Protein AF-R7U8C7-F1 (afdb_monomer_lite)

Foldseek 3Di:
DVVLCCQLPVQLVVLLVVCVVVVDALVVSLVSSLVSLAADDPVVLVVCVVVVHDSVVSVVRRVVRNVCSLPSNLVSCVVRSVVNDPCVPVPPPVVSVVSSVVSVVVVVVLVVCCVVDVPVNVVVVVVVVVVVVVVVVD

pLDDT: mean 82.46, std 9.99, range [44.84, 94.25]

InterPro domains:
  IPR002657 Bile acid:sodium symporter/arsenical resistance protein Acr3 [PF01758] (2-127)
  IPR004710 Bile acid:sodium symporter [PTHR10361] (2-133)
  IPR038770 Sodium/solute symporter superfamily [G3DSA:1.20.1530.20] (1-138)

Secondary structure (DSSP, 8-state):
-HHHHIIIIIHHHHHHHHHHHTT--HHHHHHHHHHHTSPP-HHHHHHHHHTT--HHHHHHHHHHHHHHHHHHHHHHHHHHGGGTS-TTS---HHHHHHHHHHHHHHHHHHHHHHHH-HHHHHHHHHHHHHHHHHHHH-

Radius of gyration: 17.33 Å; chains: 1; bounding box: 36×38×45 Å

Sequence (138 aa):
IAGLGCQFLLMPLVTFTYAYLLELQSHHAIGMIIVASCPGGTVSNIFTYWSRGDLPLSVSMTLVSTVLALGFMPLNMFIYLRYWTDIRARIPFPQIAGIIALTWVPVICGMIIQRFSKNVARYFVRVSYILMVTQFLL

Structure (mmCIF, N/CA/C/O backbone):
data_AF-R7U8C7-F1
#
_entry.id   AF-R7U8C7-F1
#
loop_
_atom_site.group_PDB
_atom_site.id
_atom_site.type_symbol
_atom_site.label_atom_id
_atom_site.label_alt_id
_atom_site.label_comp_id
_atom_site.label_asym_id
_atom_site.label_entity_id
_atom_site.label_seq_id
_atom_site.pdbx_PDB_ins_code
_atom_site.Cartn_x
_atom_site.Cartn_y
_atom_site.Cartn_z
_atom_site.occupancy
_atom_site.B_iso_or_equiv
_atom_site.auth_seq_id
_atom_site.auth_comp_id
_atom_site.auth_asym_id
_atom_site.auth_atom_id
_atom_site.pdbx_PDB_model_num
ATOM 1 N N . ILE A 1 1 ? -14.386 -0.260 -3.696 1.00 79.88 1 ILE A N 1
ATOM 2 C CA . ILE A 1 1 ? -13.802 -1.003 -4.845 1.00 79.88 1 ILE A CA 1
ATOM 3 C C . ILE A 1 1 ? -12.929 -0.089 -5.697 1.00 79.88 1 ILE A C 1
ATOM 5 O O . ILE A 1 1 ? -11.743 -0.366 -5.777 1.00 79.88 1 ILE A O 1
ATOM 9 N N . ALA A 1 2 ? -13.455 1.020 -6.239 1.00 89.56 2 ALA A N 1
ATOM 10 C CA . ALA A 1 2 ? -12.659 1.977 -7.022 1.00 89.56 2 ALA A CA 1
ATOM 11 C C . ALA A 1 2 ? -11.361 2.411 -6.310 1.00 89.56 2 ALA A C 1
ATOM 13 O O . ALA A 1 2 ? -10.286 2.257 -6.874 1.00 89.56 2 ALA A O 1
ATOM 14 N N . GLY A 1 3 ? -11.436 2.810 -5.033 1.00 87.88 3 GLY A N 1
ATOM 15 C CA . GLY A 1 3 ? -10.245 3.167 -4.248 1.00 87.88 3 GLY A CA 1
ATOM 16 C C . GLY A 1 3 ? -9.200 2.047 -4.128 1.00 87.88 3 GLY A C 1
ATOM 17 O O . GLY A 1 3 ? -8.009 2.317 -4.218 1.00 87.88 3 GLY A O 1
ATOM 18 N N . LEU A 1 4 ? -9.626 0.785 -3.999 1.00 88.38 4 LEU A N 1
ATOM 19 C CA . LEU A 1 4 ? -8.711 -0.366 -3.945 1.00 88.38 4 LEU A CA 1
ATOM 20 C C . LEU A 1 4 ? -8.030 -0.605 -5.296 1.00 88.38 4 LEU A C 1
ATOM 22 O O . LEU A 1 4 ? -6.840 -0.905 -5.336 1.00 88.38 4 LEU A O 1
ATOM 26 N N . GLY A 1 5 ? -8.775 -0.434 -6.393 1.00 89.12 5 GLY A N 1
ATOM 27 C CA . GLY A 1 5 ? -8.218 -0.487 -7.740 1.00 89.12 5 GLY A CA 1
ATOM 28 C C . GLY A 1 5 ? -7.182 0.613 -7.955 1.00 89.12 5 GLY A C 1
ATOM 29 O O . GLY A 1 5 ? -6.076 0.346 -8.412 1.00 89.12 5 GLY A O 1
ATOM 30 N N . CYS A 1 6 ? -7.480 1.840 -7.527 1.00 90.19 6 CYS A N 1
ATOM 31 C CA . CYS A 1 6 ? -6.516 2.933 -7.597 1.00 90.19 6 CYS A CA 1
ATOM 32 C C . CYS A 1 6 ? -5.252 2.651 -6.765 1.00 90.19 6 CYS A C 1
ATOM 34 O O . CYS A 1 6 ? -4.146 2.932 -7.217 1.00 90.19 6 CYS A O 1
ATOM 36 N N . GLN A 1 7 ? -5.409 2.067 -5.575 1.00 90.88 7 GLN A N 1
ATOM 37 C CA . GLN A 1 7 ? -4.305 1.819 -4.654 1.00 90.88 7 GLN A CA 1
ATOM 38 C C . GLN A 1 7 ? -3.371 0.693 -5.108 1.00 90.88 7 GLN A C 1
ATOM 40 O O . GLN A 1 7 ? -2.162 0.867 -5.070 1.00 90.88 7 GLN A O 1
ATOM 45 N N . PHE A 1 8 ? -3.906 -0.449 -5.547 1.00 89.81 8 PHE A N 1
ATOM 46 C CA . PHE A 1 8 ? -3.073 -1.612 -5.875 1.00 89.81 8 PHE A CA 1
ATOM 47 C C . PHE A 1 8 ? -2.815 -1.820 -7.367 1.00 89.81 8 PHE A C 1
ATOM 49 O O . PHE A 1 8 ? -1.925 -2.600 -7.692 1.00 89.81 8 PHE A O 1
ATOM 56 N N . LEU A 1 9 ? -3.556 -1.158 -8.263 1.00 89.81 9 LEU A N 1
ATOM 57 C CA . LEU A 1 9 ? -3.325 -1.236 -9.712 1.00 89.81 9 LEU A CA 1
ATOM 58 C C . LEU A 1 9 ? -2.775 0.081 -10.261 1.00 89.81 9 LEU A C 1
ATOM 60 O O . LEU A 1 9 ? -1.715 0.077 -10.881 1.00 89.81 9 LEU A O 1
ATOM 64 N N . LEU A 1 10 ? -3.460 1.210 -10.034 1.00 92.75 10 LEU A N 1
ATOM 65 C CA . LEU A 1 10 ? -3.038 2.476 -10.649 1.00 92.75 10 LEU A CA 1
ATOM 66 C C . LEU A 1 10 ? -1.744 3.022 -10.045 1.00 92.75 10 LEU A C 1
ATOM 68 O O . LEU A 1 10 ? -0.869 3.411 -10.809 1.00 92.75 10 LEU A O 1
ATOM 72 N N . MET A 1 11 ? -1.590 3.046 -8.717 1.00 92.75 11 MET A N 1
ATOM 73 C CA . MET A 1 11 ? -0.369 3.582 -8.098 1.00 92.75 11 MET A CA 1
ATOM 74 C C . MET A 1 11 ? 0.904 2.847 -8.551 1.00 92.75 11 MET A C 1
ATOM 76 O O . MET A 1 11 ? 1.788 3.513 -9.088 1.00 92.75 11 MET A O 1
ATOM 80 N N . PRO A 1 12 ? 1.007 1.507 -8.437 1.00 91.06 12 PRO A N 1
ATOM 81 C CA . PRO A 1 12 ? 2.194 0.786 -8.896 1.00 91.06 12 PRO A CA 1
ATOM 82 C C . PRO A 1 12 ? 2.453 0.964 -10.394 1.00 91.06 12 PRO A C 1
ATOM 84 O O . PRO A 1 12 ? 3.603 1.121 -10.799 1.00 91.06 12 PRO A O 1
ATOM 87 N N . LEU A 1 13 ? 1.395 1.003 -11.213 1.00 92.50 13 LEU A N 1
ATOM 88 C CA . LEU A 1 13 ? 1.509 1.211 -12.655 1.00 92.50 13 LEU A CA 1
ATOM 89 C C . LEU A 1 13 ? 2.039 2.608 -12.988 1.00 92.50 13 LEU A C 1
ATOM 91 O O . LEU A 1 13 ? 2.970 2.738 -13.779 1.00 92.50 13 LEU A O 1
ATOM 95 N N . VAL A 1 14 ? 1.497 3.656 -12.368 1.00 94.00 14 VAL A N 1
ATOM 96 C CA . VAL A 1 14 ? 1.969 5.033 -12.566 1.00 94.00 14 VAL A CA 1
ATOM 97 C C . VAL A 1 14 ? 3.418 5.163 -12.109 1.00 94.00 14 VAL A C 1
ATOM 99 O O . VAL A 1 14 ? 4.239 5.697 -12.850 1.00 94.00 14 VAL A O 1
ATOM 102 N N . THR A 1 15 ? 3.767 4.611 -10.945 1.00 93.19 15 THR A N 1
ATOM 103 C CA . THR A 1 15 ? 5.144 4.623 -10.436 1.00 93.19 15 THR A CA 1
ATOM 104 C C . THR A 1 15 ? 6.104 3.859 -11.345 1.00 93.19 15 THR A C 1
ATOM 106 O O . THR A 1 15 ? 7.196 4.355 -11.606 1.00 93.19 15 THR A O 1
ATOM 109 N N . PHE A 1 16 ? 5.704 2.702 -11.880 1.00 91.25 16 PHE A N 1
ATOM 110 C CA . PHE A 1 16 ? 6.487 1.959 -12.870 1.00 91.25 16 PHE A CA 1
ATOM 111 C C . PHE A 1 16 ? 6.742 2.797 -14.124 1.00 91.25 16 PHE A C 1
ATOM 113 O O . PHE A 1 16 ? 7.878 2.914 -14.577 1.00 91.25 16 PHE A O 1
ATOM 120 N N . THR A 1 17 ? 5.686 3.415 -14.658 1.00 92.19 17 THR A N 1
ATOM 121 C CA . THR A 1 17 ? 5.773 4.236 -15.872 1.00 92.19 17 THR A CA 1
ATOM 122 C C . THR A 1 17 ? 6.684 5.440 -15.641 1.00 92.19 17 THR A C 1
ATOM 124 O O . THR A 1 17 ? 7.529 5.748 -16.473 1.00 92.19 17 THR A O 1
ATOM 127 N N . TYR A 1 18 ? 6.573 6.082 -14.478 1.00 93.12 18 TYR A N 1
ATOM 128 C CA . TYR A 1 18 ? 7.422 7.205 -14.091 1.00 93.12 18 TYR A CA 1
ATOM 129 C C . TYR A 1 18 ? 8.888 6.785 -13.922 1.00 93.12 18 TYR A C 1
ATOM 131 O O . TYR A 1 18 ? 9.784 7.462 -14.418 1.00 93.12 18 TYR A O 1
ATOM 139 N N . ALA A 1 19 ? 9.136 5.635 -13.284 1.00 91.31 19 ALA A N 1
ATOM 140 C CA . ALA A 1 19 ? 10.478 5.084 -13.112 1.00 91.31 19 ALA A CA 1
ATOM 141 C C . ALA A 1 19 ? 11.144 4.715 -14.443 1.00 91.31 19 ALA A C 1
ATOM 143 O O . ALA A 1 19 ? 12.351 4.895 -14.594 1.00 91.31 19 ALA A O 1
ATOM 144 N N . TYR A 1 20 ? 10.351 4.225 -15.398 1.00 88.38 20 TYR A N 1
ATOM 145 C CA . TYR A 1 20 ? 10.793 3.923 -16.754 1.00 88.38 20 TYR A CA 1
ATOM 146 C C . TYR A 1 20 ? 11.116 5.198 -17.545 1.00 88.38 20 TYR A C 1
ATOM 148 O O . TYR A 1 20 ? 12.196 5.301 -18.113 1.00 88.38 20 TYR A O 1
ATOM 156 N N . LEU A 1 21 ? 10.214 6.188 -17.544 1.00 92.62 21 LEU A N 1
ATOM 157 C CA . LEU A 1 21 ? 10.375 7.434 -18.307 1.00 92.62 21 LEU A CA 1
ATOM 158 C C . LEU A 1 21 ? 11.544 8.299 -17.827 1.00 92.62 21 LEU A C 1
ATOM 160 O O . LEU A 1 21 ? 12.148 9.007 -18.624 1.00 92.62 21 LEU A O 1
ATOM 164 N N . LEU A 1 22 ? 11.839 8.264 -16.530 1.00 91.75 22 LEU A N 1
ATOM 165 C CA . LEU A 1 22 ? 12.955 8.997 -15.936 1.00 91.75 22 LEU A CA 1
ATOM 166 C C . LEU A 1 22 ? 14.261 8.189 -15.892 1.00 91.75 22 LEU A C 1
ATOM 168 O O . LEU A 1 22 ? 15.226 8.658 -15.295 1.00 91.75 22 LEU A O 1
ATOM 172 N N . GLU A 1 23 ? 14.282 6.982 -16.471 1.00 87.31 23 GLU A N 1
ATOM 173 C CA . GLU A 1 23 ? 15.454 6.097 -16.521 1.00 87.31 23 GLU A CA 1
ATOM 174 C C . GLU A 1 23 ? 16.147 5.930 -15.153 1.00 87.31 23 GLU A C 1
ATOM 176 O O . GLU A 1 23 ? 17.374 5.970 -15.033 1.00 87.31 23 GLU A O 1
ATOM 181 N N . LEU A 1 24 ? 15.362 5.761 -14.078 1.00 84.81 24 LEU A N 1
ATOM 182 C CA . LEU A 1 24 ? 15.941 5.668 -12.737 1.00 84.81 24 LEU A CA 1
ATOM 183 C C . LEU A 1 24 ? 16.818 4.426 -12.586 1.00 84.81 24 LEU A C 1
ATOM 185 O O . LEU A 1 24 ? 16.476 3.330 -13.037 1.00 84.81 24 LEU A O 1
ATOM 189 N N . GLN A 1 25 ? 17.910 4.590 -11.832 1.00 85.44 25 GLN A N 1
ATOM 190 C CA . GLN A 1 25 ? 18.735 3.464 -11.409 1.00 85.44 25 GLN A CA 1
ATOM 191 C C . GLN A 1 25 ? 17.896 2.427 -10.658 1.00 85.44 25 GLN A C 1
ATOM 193 O O . GLN A 1 25 ? 17.008 2.773 -9.869 1.00 85.44 25 GLN A O 1
ATOM 198 N N . SER A 1 26 ? 18.225 1.149 -10.859 1.00 81.75 26 SER A N 1
ATOM 199 C CA . SER A 1 26 ? 17.446 0.011 -10.364 1.00 81.75 26 SER A CA 1
ATOM 200 C C . SER A 1 26 ? 17.097 0.112 -8.882 1.00 81.75 26 SER A C 1
ATOM 202 O O . SER A 1 26 ? 15.962 -0.163 -8.504 1.00 81.75 26 SER A O 1
ATOM 204 N N . HIS A 1 27 ? 18.016 0.573 -8.029 1.00 81.00 27 HIS A N 1
ATOM 205 C CA . HIS A 1 27 ? 17.739 0.657 -6.595 1.00 81.00 27 HIS A CA 1
ATOM 206 C C . HIS A 1 27 ? 16.632 1.672 -6.255 1.00 81.00 27 HIS A C 1
ATOM 208 O O . HIS A 1 27 ? 15.838 1.439 -5.344 1.00 81.00 27 HIS A O 1
ATOM 214 N N . HIS A 1 28 ? 16.560 2.797 -6.976 1.00 84.44 28 HIS A N 1
ATOM 215 C CA . HIS A 1 28 ? 15.566 3.839 -6.732 1.00 84.44 28 HIS A CA 1
ATOM 216 C C . HIS A 1 28 ? 14.197 3.396 -7.247 1.00 84.44 28 HIS A C 1
ATOM 218 O O . HIS A 1 28 ? 13.200 3.534 -6.540 1.00 84.44 28 HIS A O 1
ATOM 224 N N . ALA A 1 29 ? 14.159 2.805 -8.445 1.00 86.25 29 ALA A N 1
ATOM 225 C CA . ALA A 1 29 ? 12.937 2.275 -9.038 1.00 86.25 29 ALA A CA 1
ATOM 226 C C . ALA A 1 29 ? 12.304 1.187 -8.156 1.00 86.25 29 ALA A C 1
ATOM 228 O O . ALA A 1 29 ? 11.107 1.244 -7.868 1.00 86.25 29 ALA A O 1
ATOM 229 N N . ILE A 1 30 ? 13.119 0.250 -7.655 1.00 85.75 30 ILE A N 1
ATOM 230 C CA . ILE A 1 30 ? 12.672 -0.795 -6.729 1.00 85.75 30 ILE A CA 1
ATOM 231 C C . ILE A 1 30 ? 12.064 -0.155 -5.477 1.00 85.75 30 ILE A C 1
ATOM 233 O O . ILE A 1 30 ? 10.916 -0.444 -5.157 1.00 85.75 30 ILE A O 1
ATOM 237 N N . GLY A 1 31 ? 12.777 0.758 -4.809 1.00 85.62 31 GLY A N 1
ATOM 238 C CA . GLY A 1 31 ? 12.272 1.426 -3.604 1.00 85.62 31 GLY A CA 1
ATOM 239 C C . GLY A 1 31 ? 10.927 2.128 -3.820 1.00 85.62 31 GLY A C 1
ATOM 240 O O . GLY A 1 31 ? 10.005 1.955 -3.023 1.00 85.62 31 GLY A O 1
ATOM 241 N N . MET A 1 32 ? 10.771 2.853 -4.930 1.00 90.31 32 MET A N 1
ATOM 242 C CA . MET A 1 32 ? 9.515 3.540 -5.246 1.00 90.31 32 MET A CA 1
ATOM 243 C C . MET A 1 32 ? 8.354 2.573 -5.491 1.00 90.31 32 MET A C 1
ATOM 245 O O . MET A 1 32 ? 7.259 2.807 -4.987 1.00 90.31 32 MET A O 1
ATOM 249 N N . ILE A 1 33 ? 8.575 1.475 -6.219 1.00 89.06 33 ILE A N 1
ATOM 250 C CA . ILE A 1 33 ? 7.532 0.472 -6.489 1.00 89.06 33 ILE A CA 1
ATOM 251 C C . ILE A 1 33 ? 7.088 -0.222 -5.196 1.00 89.06 33 ILE A C 1
ATOM 253 O O . ILE A 1 33 ? 5.897 -0.492 -5.022 1.00 89.06 33 ILE A O 1
ATOM 257 N N . ILE A 1 34 ? 8.020 -0.479 -4.272 1.00 87.56 34 ILE A N 1
ATOM 258 C CA . ILE A 1 34 ? 7.707 -1.042 -2.952 1.00 87.56 34 ILE A CA 1
ATOM 259 C C . ILE A 1 34 ? 6.781 -0.099 -2.188 1.00 87.56 34 ILE A C 1
ATOM 261 O O . ILE A 1 34 ? 5.731 -0.532 -1.721 1.00 87.56 34 ILE A O 1
ATOM 265 N N . VAL A 1 35 ? 7.134 1.188 -2.118 1.00 88.69 35 VAL A N 1
ATOM 266 C CA . VAL A 1 35 ? 6.325 2.208 -1.435 1.00 88.69 35 VAL A CA 1
ATOM 267 C C . VAL A 1 35 ? 4.954 2.367 -2.096 1.00 88.69 35 VAL A C 1
ATOM 269 O O . VAL A 1 35 ? 3.945 2.412 -1.398 1.00 88.69 35 VAL A O 1
ATOM 272 N N . ALA A 1 36 ? 4.892 2.389 -3.428 1.00 90.81 36 ALA A N 1
ATOM 273 C CA . ALA A 1 36 ? 3.641 2.504 -4.177 1.00 90.81 36 ALA A CA 1
ATOM 274 C C . ALA A 1 36 ? 2.714 1.287 -4.011 1.00 90.81 36 ALA A C 1
ATOM 276 O O . ALA A 1 36 ? 1.508 1.401 -4.206 1.00 90.81 36 ALA A O 1
ATOM 277 N N . SER A 1 37 ? 3.265 0.126 -3.648 1.00 88.62 37 SER A N 1
ATOM 278 C CA . SER A 1 37 ? 2.506 -1.110 -3.424 1.00 88.62 37 SER A CA 1
ATOM 279 C C . SER A 1 37 ? 2.001 -1.263 -1.983 1.00 88.62 37 SER A C 1
ATOM 281 O O . SER A 1 37 ? 1.310 -2.240 -1.682 1.00 88.62 37 SER A O 1
ATOM 283 N N . CYS A 1 38 ? 2.348 -0.337 -1.084 1.00 86.94 38 CYS A N 1
ATOM 284 C CA . CYS A 1 38 ? 1.920 -0.367 0.310 1.00 86.94 38 CYS A CA 1
ATOM 285 C C . CYS A 1 38 ? 0.421 -0.025 0.465 1.00 86.94 38 CYS A C 1
ATOM 287 O O . CYS A 1 38 ? -0.119 0.798 -0.279 1.00 86.94 38 CYS A O 1
ATOM 289 N N . PRO A 1 39 ? -0.270 -0.619 1.458 1.00 87.94 39 PRO A N 1
ATOM 290 C CA . PRO A 1 39 ? -1.652 -0.268 1.777 1.00 87.94 39 PRO A CA 1
ATOM 291 C C . PRO A 1 39 ? -1.781 1.146 2.356 1.00 87.94 39 PRO A C 1
ATOM 293 O O . PRO A 1 39 ? -0.795 1.807 2.686 1.00 87.94 39 PRO A O 1
ATOM 296 N N . GLY A 1 40 ? -3.030 1.591 2.537 1.00 82.50 40 GLY A N 1
ATOM 297 C CA . GLY A 1 40 ? -3.329 2.847 3.223 1.00 82.50 40 GLY A CA 1
ATOM 298 C C . GLY A 1 40 ? -2.851 2.833 4.677 1.00 82.50 40 GLY A C 1
ATOM 299 O O . GLY A 1 40 ? -2.750 1.776 5.302 1.00 82.50 40 GLY A O 1
ATOM 300 N N . GLY A 1 41 ? -2.566 4.016 5.222 1.00 84.12 41 GLY A N 1
ATOM 301 C CA . GLY A 1 41 ? -2.086 4.189 6.594 1.00 84.12 41 GLY A CA 1
ATOM 302 C C . GLY A 1 41 ? -2.971 5.128 7.408 1.00 84.12 41 GLY A C 1
ATOM 303 O O . GLY A 1 41 ? -3.758 5.891 6.866 1.00 84.12 41 GLY A O 1
ATOM 304 N N . THR A 1 42 ? -2.802 5.143 8.730 1.00 80.69 42 THR A N 1
ATOM 305 C CA . THR A 1 42 ? -3.639 5.932 9.659 1.00 80.69 42 THR A CA 1
ATOM 306 C C . THR A 1 42 ? -3.656 7.436 9.356 1.00 80.69 42 THR A C 1
ATOM 308 O O . THR A 1 42 ? -4.632 8.121 9.654 1.00 80.69 42 THR A O 1
ATOM 311 N N . VAL A 1 43 ? -2.603 7.948 8.717 1.00 84.25 43 VAL A N 1
ATOM 312 C CA . VAL A 1 43 ? -2.497 9.346 8.285 1.00 84.25 43 VAL A CA 1
ATOM 313 C C . VAL A 1 43 ? -3.599 9.720 7.279 1.00 84.25 43 VAL A C 1
ATOM 315 O O . VAL A 1 43 ? -4.145 10.818 7.368 1.00 84.25 43 VAL A O 1
ATOM 318 N N . SER A 1 44 ? -4.022 8.811 6.387 1.00 85.94 44 SER A N 1
ATOM 319 C CA . SER A 1 44 ? -5.103 9.098 5.427 1.00 85.94 44 SER A CA 1
ATOM 320 C C . SER A 1 44 ? -6.452 9.333 6.111 1.00 85.94 44 SER A C 1
ATOM 322 O O . SER A 1 44 ? -7.260 10.123 5.620 1.00 85.94 44 SER A O 1
ATOM 324 N N . ASN A 1 45 ? -6.683 8.709 7.271 1.00 89.31 45 ASN A N 1
ATOM 325 C CA . ASN A 1 45 ? -7.893 8.925 8.066 1.00 89.31 45 ASN A CA 1
ATOM 326 C C . ASN A 1 45 ? -7.933 10.354 8.633 1.00 89.31 45 ASN A C 1
ATOM 328 O O . ASN A 1 45 ? -8.983 10.993 8.604 1.00 89.31 45 ASN A O 1
ATOM 332 N N . ILE A 1 46 ? -6.788 10.879 9.089 1.00 89.50 46 ILE A N 1
ATOM 333 C CA . ILE A 1 46 ? -6.670 12.259 9.591 1.00 89.50 46 ILE A CA 1
ATOM 334 C C . ILE A 1 46 ? -6.943 13.254 8.461 1.00 89.50 46 ILE A C 1
ATOM 336 O O . ILE A 1 46 ? -7.755 14.162 8.628 1.00 89.50 46 ILE A O 1
ATOM 340 N N . PHE A 1 47 ? -6.331 13.049 7.291 1.00 89.81 47 PHE A N 1
ATOM 341 C CA . PHE A 1 47 ? -6.587 13.897 6.125 1.00 89.81 47 PHE A CA 1
ATOM 342 C C . PHE A 1 47 ? -8.050 13.849 5.689 1.00 89.81 47 PHE A C 1
ATOM 344 O O . PHE A 1 47 ? -8.636 14.893 5.433 1.00 89.81 47 PHE A O 1
ATOM 351 N N . THR A 1 48 ? -8.674 12.668 5.681 1.00 91.56 48 THR A N 1
ATOM 352 C CA . THR A 1 48 ? -10.100 12.541 5.343 1.00 91.56 48 THR A CA 1
ATOM 353 C C . THR A 1 48 ? -10.968 13.338 6.318 1.00 91.56 48 THR A C 1
ATOM 355 O O . THR A 1 48 ? -11.882 14.038 5.890 1.00 91.56 48 THR A O 1
ATOM 358 N N . TYR A 1 49 ? -10.657 13.286 7.617 1.00 91.81 49 TYR A N 1
ATOM 359 C CA . TYR A 1 49 ? -11.354 14.074 8.631 1.00 91.81 49 TYR A CA 1
ATOM 360 C C . TYR A 1 49 ? -11.195 15.587 8.403 1.00 91.81 49 TYR A C 1
ATOM 362 O O . TYR A 1 49 ? -12.186 16.317 8.408 1.00 91.81 49 TYR A O 1
ATOM 370 N N . TRP A 1 50 ? -9.975 16.067 8.143 1.00 94.00 50 TRP A N 1
ATOM 371 C CA . TRP A 1 50 ? -9.718 17.487 7.865 1.00 94.00 50 TRP A CA 1
ATOM 372 C C . TRP A 1 50 ? -10.366 17.975 6.571 1.00 94.00 50 TRP A C 1
ATOM 374 O O . TRP A 1 50 ? -10.904 19.080 6.532 1.00 94.00 50 TRP A O 1
ATOM 384 N N . SER A 1 51 ? -10.382 17.139 5.535 1.00 93.50 51 SER A N 1
ATOM 385 C CA . SER A 1 51 ? -11.055 17.419 4.265 1.00 93.50 51 SER A CA 1
ATOM 386 C C . SER A 1 51 ? -12.581 17.283 4.338 1.00 93.50 51 SER A C 1
ATOM 388 O O . SER A 1 51 ? -13.238 17.442 3.313 1.00 93.50 51 SER A O 1
ATOM 390 N N . ARG A 1 52 ? -13.159 16.995 5.518 1.00 92.50 52 ARG A N 1
ATOM 391 C CA . ARG A 1 52 ? -14.597 16.727 5.721 1.0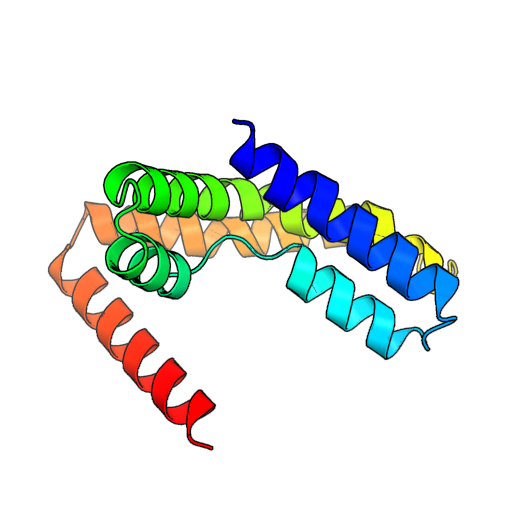0 92.50 52 ARG A CA 1
ATOM 392 C C . ARG A 1 52 ? -15.143 15.605 4.827 1.00 92.50 52 ARG A C 1
ATOM 394 O O . ARG A 1 52 ? -16.305 15.635 4.433 1.00 92.50 52 ARG A O 1
ATOM 401 N N . GLY A 1 53 ? -14.298 14.633 4.494 1.00 90.50 53 GLY A N 1
ATOM 402 C CA . GLY A 1 53 ? -14.689 13.442 3.750 1.00 90.50 53 GLY A CA 1
ATOM 403 C C . GLY A 1 53 ? -15.271 12.349 4.649 1.00 90.50 53 GLY A C 1
ATOM 404 O O . GLY A 1 53 ? -15.328 12.472 5.875 1.00 90.50 53 GLY A O 1
ATOM 405 N N . ASP A 1 54 ? -15.650 11.231 4.033 1.00 94.25 54 ASP A N 1
ATOM 406 C CA . ASP A 1 54 ? -16.235 10.083 4.726 1.00 94.25 54 ASP A CA 1
ATOM 407 C C . ASP A 1 54 ? -15.189 9.298 5.534 1.00 94.25 54 ASP A C 1
ATOM 409 O O . ASP A 1 54 ? -14.576 8.335 5.062 1.00 94.25 54 ASP A O 1
ATOM 413 N N . LEU A 1 55 ? -15.004 9.681 6.800 1.00 91.88 55 LEU A N 1
ATOM 414 C CA . LEU A 1 55 ? -14.099 8.990 7.723 1.00 91.88 55 LEU A CA 1
ATOM 415 C C . LEU A 1 55 ? -14.384 7.476 7.839 1.00 91.88 55 LEU A C 1
ATOM 417 O O . LEU A 1 55 ? -13.426 6.701 7.764 1.00 91.88 55 LEU A O 1
ATOM 421 N N . PRO A 1 56 ? -15.645 7.004 7.962 1.00 92.06 56 PRO A N 1
ATOM 422 C CA . PRO A 1 56 ? -15.929 5.569 8.033 1.00 92.06 56 PRO A CA 1
ATOM 423 C C . PRO A 1 56 ? -15.491 4.818 6.772 1.00 92.06 56 PRO A C 1
ATOM 425 O O . PRO A 1 56 ? -15.033 3.675 6.856 1.00 92.06 56 PRO A O 1
ATOM 428 N N . LEU A 1 57 ? -15.590 5.466 5.607 1.00 91.00 57 LEU A N 1
ATOM 429 C CA . LEU A 1 57 ? -15.156 4.901 4.335 1.00 91.00 57 LEU A CA 1
ATOM 430 C C . LEU A 1 57 ? -13.630 4.788 4.275 1.00 91.00 57 LEU A C 1
ATOM 432 O O . LEU A 1 57 ? -13.120 3.738 3.893 1.00 91.00 57 LEU A O 1
ATOM 436 N N . SER A 1 58 ? -12.907 5.825 4.703 1.00 91.75 58 SER A N 1
ATOM 437 C CA . SER A 1 58 ? -11.436 5.840 4.747 1.00 91.75 58 SER A CA 1
ATOM 438 C C . SER A 1 58 ? -10.878 4.773 5.695 1.00 91.75 58 SER A C 1
ATOM 440 O O . SER A 1 58 ? -10.000 3.991 5.319 1.00 91.75 58 SER A O 1
ATOM 442 N N . VAL A 1 59 ? -11.479 4.634 6.883 1.00 90.44 59 VAL A N 1
ATOM 443 C CA . VAL A 1 59 ? -11.118 3.584 7.848 1.00 90.44 59 VAL A CA 1
ATOM 444 C C . VAL A 1 59 ? -11.400 2.194 7.273 1.00 90.44 59 VAL A C 1
ATOM 446 O O . VAL A 1 59 ? -10.532 1.324 7.321 1.00 90.44 59 VAL A O 1
ATOM 449 N N . SER A 1 60 ? -12.579 1.983 6.680 1.00 91.12 60 SER A N 1
ATOM 450 C CA . SER A 1 60 ? -12.946 0.693 6.079 1.00 91.12 60 SER A CA 1
ATOM 451 C C . SER A 1 60 ? -12.035 0.330 4.905 1.00 91.12 60 SER A C 1
ATOM 453 O O . SER A 1 60 ? -11.586 -0.810 4.799 1.00 91.12 60 SER A O 1
ATOM 455 N N . MET A 1 61 ? -11.712 1.299 4.045 1.00 91.62 61 MET A N 1
ATOM 456 C CA . MET A 1 61 ? -10.777 1.108 2.940 1.00 91.62 61 MET A CA 1
ATOM 457 C C . MET A 1 61 ? -9.386 0.753 3.456 1.00 91.62 61 MET A C 1
ATOM 459 O O . MET A 1 61 ? -8.784 -0.179 2.934 1.00 91.62 61 MET A O 1
ATOM 463 N N . THR A 1 62 ? -8.905 1.435 4.497 1.00 90.62 62 THR A N 1
ATOM 464 C CA . THR A 1 62 ? -7.614 1.137 5.122 1.00 90.62 62 THR A CA 1
ATOM 465 C C . THR A 1 62 ? -7.585 -0.312 5.604 1.00 90.62 62 THR A C 1
ATOM 467 O O . THR A 1 62 ? -6.718 -1.062 5.170 1.00 90.62 62 THR A O 1
ATOM 470 N N . LEU A 1 63 ? -8.588 -0.752 6.374 1.00 88.31 63 LEU A N 1
ATOM 471 C CA . LEU A 1 63 ? -8.684 -2.134 6.867 1.00 88.31 63 LEU A CA 1
ATOM 472 C C . LEU A 1 63 ? -8.670 -3.165 5.732 1.00 88.31 63 LEU A C 1
ATOM 474 O O . LEU A 1 63 ? -7.886 -4.114 5.762 1.00 88.31 63 LEU A O 1
ATOM 478 N N . VAL A 1 64 ? -9.511 -2.968 4.713 1.00 90.12 64 VAL A N 1
ATOM 479 C CA . VAL A 1 64 ? -9.581 -3.884 3.568 1.00 90.12 64 VAL A CA 1
ATOM 480 C C . VAL A 1 64 ? -8.268 -3.868 2.784 1.00 90.12 64 VAL A C 1
ATOM 482 O O . VAL A 1 64 ? -7.778 -4.925 2.395 1.00 90.12 64 VAL A O 1
ATOM 485 N N . SER A 1 65 ? -7.656 -2.698 2.594 1.00 89.56 65 SER A N 1
ATOM 486 C CA . SER A 1 65 ? -6.381 -2.571 1.888 1.00 89.56 65 SER A CA 1
ATOM 487 C C . SER A 1 65 ? -5.240 -3.264 2.629 1.00 89.56 65 SER A C 1
ATOM 489 O O . SER A 1 65 ? -4.442 -3.937 1.991 1.00 89.56 65 SER A O 1
ATOM 491 N N . THR A 1 66 ? -5.185 -3.190 3.962 1.00 87.50 66 THR A N 1
ATOM 492 C CA . THR A 1 66 ? -4.160 -3.873 4.762 1.00 87.50 66 THR A CA 1
ATOM 493 C C . THR A 1 66 ? -4.264 -5.390 4.630 1.00 87.50 66 THR A C 1
ATOM 495 O O . THR A 1 66 ? -3.245 -6.061 4.493 1.00 87.50 66 THR A O 1
ATOM 498 N N . VAL A 1 67 ? -5.484 -5.938 4.607 1.00 85.44 67 VAL A N 1
ATOM 499 C CA . VAL A 1 67 ? -5.700 -7.375 4.371 1.00 85.44 67 VAL A CA 1
ATOM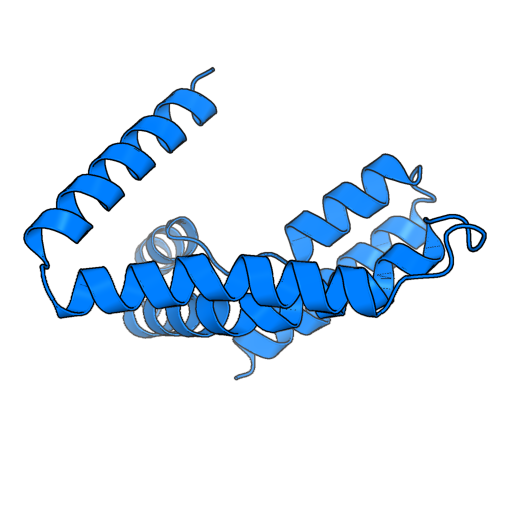 500 C C . VAL A 1 67 ? -5.313 -7.756 2.940 1.00 85.44 67 VAL A C 1
ATOM 502 O O . VAL A 1 67 ? -4.622 -8.750 2.731 1.00 85.44 67 VAL A O 1
ATOM 505 N N . LEU A 1 68 ? -5.709 -6.957 1.946 1.00 87.38 68 LEU A N 1
ATOM 506 C CA . LEU A 1 68 ? -5.388 -7.220 0.541 1.00 87.38 68 LEU A CA 1
ATOM 507 C C . LEU A 1 68 ? -3.893 -7.076 0.231 1.00 87.38 68 LEU A C 1
ATOM 509 O O . LEU A 1 68 ? -3.374 -7.833 -0.590 1.00 87.38 68 LEU A O 1
ATOM 513 N N . ALA A 1 69 ? -3.182 -6.171 0.905 1.00 86.12 69 ALA A N 1
ATOM 514 C CA . ALA A 1 69 ? -1.748 -5.962 0.722 1.00 86.12 69 ALA A CA 1
ATOM 515 C C . ALA A 1 69 ? -0.927 -7.234 0.959 1.00 86.12 69 ALA A C 1
ATOM 517 O O . ALA A 1 69 ? 0.088 -7.420 0.294 1.00 86.12 69 ALA A O 1
ATOM 518 N N . LEU A 1 70 ? -1.394 -8.148 1.819 1.00 81.12 70 LEU A N 1
ATOM 519 C CA . LEU A 1 70 ? -0.743 -9.439 2.065 1.00 81.12 70 LEU A CA 1
ATOM 520 C C . LEU A 1 70 ? -0.545 -10.276 0.794 1.00 81.12 70 LEU A C 1
ATOM 522 O O . LEU A 1 70 ? 0.382 -11.081 0.722 1.00 81.12 70 LEU A O 1
ATOM 526 N N . GLY A 1 71 ? -1.433 -10.124 -0.190 1.00 82.25 71 GLY A N 1
ATOM 527 C CA . GLY A 1 71 ? -1.316 -10.767 -1.498 1.00 82.25 71 GLY A CA 1
ATOM 528 C C . GLY A 1 71 ? -0.884 -9.797 -2.594 1.00 82.25 71 GLY A C 1
ATOM 529 O O . GLY A 1 71 ? -0.016 -10.120 -3.401 1.00 82.25 71 GLY A O 1
ATOM 530 N N . PHE A 1 72 ? -1.457 -8.592 -2.616 1.00 86.38 72 PHE A N 1
ATOM 531 C CA . PHE A 1 72 ? -1.219 -7.627 -3.689 1.00 86.38 72 PHE A CA 1
ATOM 532 C C . PHE A 1 72 ? 0.186 -7.019 -3.666 1.00 86.38 72 PHE A C 1
ATOM 534 O O . PHE A 1 72 ? 0.746 -6.789 -4.732 1.00 86.38 72 PHE A O 1
ATOM 541 N N . MET A 1 73 ? 0.792 -6.793 -2.497 1.00 87.00 73 MET A N 1
ATOM 542 C CA . MET A 1 73 ? 2.150 -6.243 -2.404 1.00 87.00 73 MET A CA 1
ATOM 543 C C . MET A 1 73 ? 3.218 -7.193 -2.987 1.00 87.00 73 MET A C 1
ATOM 545 O O . MET A 1 73 ? 3.962 -6.758 -3.870 1.00 87.00 73 MET A O 1
ATOM 549 N N . PRO A 1 74 ? 3.283 -8.489 -2.603 1.00 81.69 74 PRO A N 1
ATOM 550 C CA . PRO A 1 74 ? 4.222 -9.425 -3.227 1.00 81.69 74 PRO A CA 1
ATOM 551 C C . PRO A 1 74 ? 3.892 -9.695 -4.702 1.00 81.69 74 PRO A C 1
ATOM 553 O O . PRO A 1 74 ? 4.807 -9.878 -5.506 1.00 81.69 74 PRO A O 1
ATOM 556 N N . LEU A 1 75 ? 2.610 -9.671 -5.087 1.00 83.75 75 LEU A N 1
ATOM 557 C CA . LEU A 1 75 ? 2.198 -9.803 -6.487 1.00 83.75 75 LEU A CA 1
ATOM 558 C C . LEU A 1 75 ? 2.692 -8.626 -7.344 1.00 83.75 75 LEU A C 1
ATOM 560 O O . LEU A 1 75 ? 3.274 -8.847 -8.404 1.00 83.75 75 LEU A O 1
ATOM 564 N N . ASN A 1 76 ? 2.515 -7.388 -6.880 1.00 85.88 76 ASN A N 1
ATOM 565 C CA . ASN A 1 76 ? 3.001 -6.196 -7.576 1.00 85.88 76 ASN A CA 1
ATOM 566 C C . ASN A 1 76 ? 4.528 -6.196 -7.680 1.00 85.88 76 ASN A C 1
ATOM 568 O O . ASN A 1 76 ? 5.067 -5.969 -8.763 1.00 85.88 76 ASN A O 1
ATOM 572 N N . MET A 1 77 ? 5.238 -6.547 -6.603 1.00 82.31 77 MET A N 1
ATOM 573 C CA . MET A 1 77 ? 6.688 -6.741 -6.663 1.00 82.31 77 MET A CA 1
ATOM 574 C C . MET A 1 77 ? 7.077 -7.749 -7.751 1.00 82.31 77 MET A C 1
ATOM 576 O O . MET A 1 77 ? 7.940 -7.464 -8.574 1.00 82.31 77 MET A O 1
ATOM 580 N N . PHE A 1 78 ? 6.416 -8.907 -7.798 1.00 78.81 78 PHE A N 1
ATOM 581 C CA . PHE A 1 78 ? 6.701 -9.942 -8.788 1.00 78.81 78 PHE A CA 1
ATOM 582 C C . PHE A 1 78 ? 6.479 -9.492 -10.233 1.00 78.81 78 PHE A C 1
ATOM 584 O O . PHE A 1 78 ? 7.197 -9.952 -11.119 1.00 78.81 78 PHE A O 1
ATOM 591 N N . ILE A 1 79 ? 5.491 -8.634 -10.483 1.00 83.56 79 ILE A N 1
ATOM 592 C CA . ILE A 1 79 ? 5.183 -8.130 -11.823 1.00 83.56 79 ILE A CA 1
ATOM 593 C C . ILE A 1 79 ? 6.204 -7.062 -12.234 1.00 83.56 79 ILE A C 1
ATOM 595 O O . ILE A 1 79 ? 6.796 -7.167 -13.307 1.00 83.56 79 ILE A O 1
ATOM 599 N N . TYR A 1 80 ? 6.444 -6.066 -11.377 1.00 83.81 80 TYR A N 1
ATOM 600 C CA . TYR A 1 80 ? 7.164 -4.847 -11.754 1.00 83.81 80 TYR A CA 1
ATOM 601 C C . TYR A 1 80 ? 8.684 -4.900 -11.526 1.00 83.81 80 TYR A C 1
ATOM 603 O O . TYR A 1 80 ? 9.432 -4.329 -12.318 1.00 83.81 80 TYR A O 1
ATOM 611 N N . LEU A 1 81 ? 9.189 -5.607 -10.503 1.00 80.88 81 LEU A N 1
ATOM 612 C CA . LEU A 1 81 ? 10.641 -5.662 -10.228 1.00 80.88 81 LEU A CA 1
ATOM 613 C C . LEU A 1 81 ? 11.418 -6.476 -11.270 1.00 80.88 81 LEU A C 1
ATOM 615 O O . LEU A 1 81 ? 12.634 -6.321 -11.376 1.00 80.88 81 LEU A O 1
ATOM 619 N N . ARG A 1 82 ? 10.741 -7.305 -12.070 1.00 75.88 82 ARG A N 1
ATOM 620 C CA . ARG A 1 82 ? 11.350 -8.091 -13.160 1.00 75.88 82 ARG A CA 1
ATOM 621 C C . ARG A 1 82 ? 12.109 -7.247 -14.177 1.00 75.88 82 ARG A C 1
ATOM 623 O O . ARG A 1 82 ? 13.014 -7.761 -14.817 1.00 75.88 82 ARG A O 1
ATOM 630 N N . TYR A 1 83 ? 11.721 -5.986 -14.342 1.00 77.19 83 TYR A N 1
ATOM 631 C CA . TYR A 1 83 ? 12.344 -5.091 -15.309 1.00 77.19 83 TYR A CA 1
ATOM 632 C C . TYR A 1 83 ? 13.713 -4.567 -14.834 1.00 77.19 83 TYR A C 1
ATOM 634 O O . TYR A 1 83 ? 14.618 -4.410 -15.644 1.00 77.19 83 TYR A O 1
ATOM 642 N N . TRP A 1 84 ? 13.893 -4.348 -13.524 1.00 75.81 84 TRP A N 1
ATOM 643 C CA . TRP A 1 84 ? 15.134 -3.796 -12.947 1.00 75.81 84 TRP A CA 1
ATOM 644 C C . TRP A 1 84 ? 16.016 -4.828 -12.235 1.00 75.81 84 TRP A C 1
ATOM 646 O O . TRP A 1 84 ? 17.097 -4.479 -11.759 1.00 75.81 84 TRP A O 1
ATOM 656 N N . THR A 1 85 ? 15.567 -6.080 -12.123 1.00 68.62 85 THR A N 1
ATOM 657 C CA . THR A 1 85 ? 16.336 -7.170 -11.511 1.00 68.62 85 THR A CA 1
ATOM 658 C C . THR A 1 85 ? 16.890 -8.089 -12.595 1.00 68.62 85 THR A C 1
ATOM 660 O O . THR A 1 85 ? 16.151 -8.577 -13.447 1.00 68.62 85 THR A O 1
ATOM 663 N N . ASP A 1 86 ? 18.205 -8.321 -12.582 1.00 57.88 86 ASP A N 1
ATOM 664 C CA . ASP A 1 86 ? 18.866 -9.188 -13.556 1.00 57.88 86 ASP A CA 1
ATOM 665 C C . ASP A 1 86 ? 18.307 -10.619 -13.502 1.00 57.88 86 ASP A C 1
ATOM 667 O O . ASP A 1 86 ? 18.360 -11.318 -12.486 1.00 57.88 86 ASP A O 1
ATOM 671 N N . ILE A 1 87 ? 17.830 -11.078 -14.659 1.00 50.03 87 ILE A N 1
ATOM 672 C CA . ILE A 1 87 ? 17.120 -12.342 -14.922 1.00 50.03 87 ILE A CA 1
ATOM 673 C C . ILE A 1 87 ? 17.954 -13.602 -14.576 1.00 50.03 87 ILE A C 1
ATOM 675 O O . ILE A 1 87 ? 17.450 -14.726 -14.616 1.00 50.03 87 ILE A O 1
ATOM 679 N N . ARG A 1 88 ? 19.223 -13.459 -14.159 1.00 44.84 88 ARG A N 1
ATOM 680 C CA . ARG A 1 88 ? 20.044 -14.578 -13.654 1.00 44.84 88 ARG A CA 1
ATOM 681 C C . ARG A 1 88 ? 19.642 -15.047 -12.255 1.00 44.84 88 ARG A C 1
ATOM 683 O O . ARG A 1 88 ? 19.913 -16.196 -11.909 1.00 44.84 88 ARG A O 1
ATOM 690 N N . ALA A 1 89 ? 18.933 -14.228 -11.481 1.00 49.03 89 ALA A N 1
ATOM 691 C CA . ALA A 1 89 ? 18.210 -14.699 -10.308 1.00 49.03 89 ALA A CA 1
ATOM 692 C C . ALA A 1 89 ? 16.871 -15.286 -10.774 1.00 49.03 89 ALA A C 1
ATOM 694 O O . ALA A 1 89 ? 15.841 -14.619 -10.740 1.00 49.03 89 ALA A O 1
ATOM 695 N N . ARG A 1 90 ? 16.905 -16.533 -11.269 1.00 46.28 90 ARG A N 1
ATOM 696 C CA . ARG A 1 90 ? 15.731 -17.372 -11.566 1.00 46.28 90 ARG A CA 1
ATOM 697 C C . ARG A 1 90 ? 14.691 -17.141 -10.483 1.00 46.28 90 ARG A C 1
ATOM 699 O O . ARG A 1 90 ? 14.892 -17.677 -9.410 1.00 46.28 90 ARG A O 1
ATOM 706 N N . ILE A 1 91 ? 13.649 -16.351 -10.741 1.00 54.50 91 ILE A N 1
ATOM 707 C CA . ILE A 1 91 ? 12.684 -15.908 -9.727 1.00 54.50 91 ILE A CA 1
ATOM 708 C C . ILE A 1 91 ? 12.165 -17.148 -8.995 1.00 54.50 91 ILE A C 1
ATOM 710 O O . ILE A 1 91 ? 11.409 -17.923 -9.594 1.00 54.50 91 ILE A O 1
ATOM 714 N N . PRO A 1 92 ? 12.586 -17.415 -7.747 1.00 62.31 92 PRO A N 1
ATOM 715 C CA . PRO A 1 92 ? 12.201 -18.652 -7.108 1.00 62.31 92 PRO A CA 1
ATOM 716 C C . PRO A 1 92 ? 10.769 -18.455 -6.648 1.00 62.31 92 PRO A C 1
ATOM 718 O O . PRO A 1 92 ? 10.501 -17.847 -5.616 1.00 62.31 92 PRO A O 1
ATOM 721 N N . PHE A 1 93 ? 9.831 -18.998 -7.417 1.00 60.41 93 PHE A N 1
ATOM 722 C CA . PHE A 1 93 ? 8.463 -19.235 -6.974 1.00 60.41 93 PHE A CA 1
ATOM 723 C C . PHE A 1 93 ? 8.376 -19.715 -5.505 1.00 60.41 93 PHE A C 1
ATOM 725 O O . PHE A 1 93 ? 7.528 -19.182 -4.786 1.00 60.41 93 PHE A O 1
ATOM 732 N N . PRO A 1 94 ? 9.266 -20.600 -4.988 1.00 63.06 94 PRO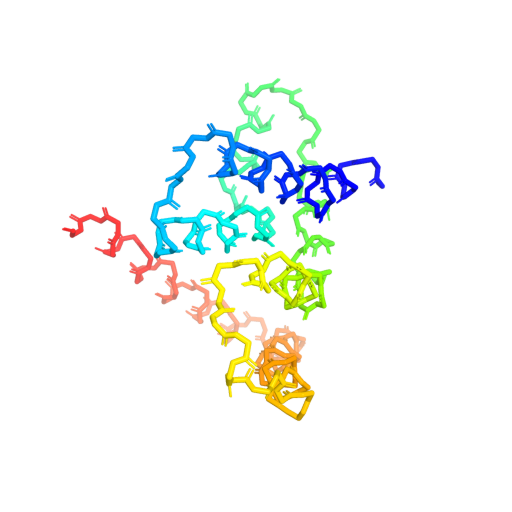 A N 1
ATOM 733 C CA . PRO A 1 94 ? 9.270 -20.948 -3.562 1.00 63.06 94 PRO A CA 1
ATOM 734 C C . PRO A 1 94 ? 9.614 -19.790 -2.613 1.00 63.06 94 PRO A C 1
ATOM 736 O O . PRO A 1 94 ? 9.093 -19.755 -1.505 1.00 63.06 94 PRO A O 1
ATOM 739 N N . GLN A 1 95 ? 10.449 -18.829 -3.009 1.00 64.75 95 GLN A N 1
ATOM 740 C CA . GLN A 1 95 ? 10.781 -17.676 -2.163 1.00 64.75 95 GLN A CA 1
ATOM 741 C C . GLN A 1 95 ? 9.632 -16.677 -2.101 1.00 64.75 95 GLN A C 1
ATOM 743 O O . GLN A 1 95 ? 9.373 -16.123 -1.042 1.00 64.75 95 GLN A O 1
ATOM 748 N N . ILE A 1 96 ? 8.898 -16.490 -3.197 1.00 66.06 96 ILE A N 1
ATOM 749 C CA . ILE A 1 96 ? 7.699 -15.642 -3.205 1.00 66.06 96 ILE A CA 1
ATOM 750 C C . ILE A 1 96 ? 6.599 -16.284 -2.367 1.00 66.06 96 ILE A C 1
ATOM 752 O O . ILE A 1 96 ? 6.017 -15.618 -1.517 1.00 66.06 96 ILE A O 1
ATOM 756 N N . ALA A 1 97 ? 6.358 -17.586 -2.546 1.00 68.69 97 ALA A N 1
ATOM 757 C CA . ALA A 1 97 ? 5.451 -18.337 -1.684 1.00 68.69 97 ALA A CA 1
ATOM 758 C C . ALA A 1 97 ? 5.893 -18.271 -0.212 1.00 68.69 97 ALA A C 1
ATOM 760 O O . ALA A 1 97 ? 5.056 -18.116 0.671 1.00 68.69 97 ALA A O 1
ATOM 761 N N . GLY A 1 98 ? 7.205 -18.307 0.043 1.00 70.88 98 GLY A N 1
ATOM 762 C CA . GLY A 1 98 ? 7.802 -18.120 1.361 1.00 70.88 98 GLY A CA 1
ATOM 763 C C . GLY A 1 98 ? 7.553 -16.731 1.946 1.00 70.88 98 GLY A C 1
ATOM 764 O O . GLY A 1 98 ? 7.150 -16.640 3.096 1.00 70.88 98 GLY A O 1
ATOM 765 N N . ILE A 1 99 ? 7.721 -15.658 1.169 1.00 70.81 99 ILE A N 1
ATOM 766 C CA . ILE A 1 99 ? 7.449 -14.278 1.604 1.00 70.81 99 ILE A CA 1
ATOM 767 C C . ILE A 1 99 ? 5.958 -14.092 1.869 1.00 70.81 99 ILE A C 1
ATOM 769 O O . ILE A 1 99 ? 5.591 -13.519 2.891 1.00 70.81 99 ILE A O 1
ATOM 773 N N . ILE A 1 100 ? 5.090 -14.618 1.001 1.00 71.56 100 ILE A N 1
ATOM 774 C CA . ILE A 1 100 ? 3.6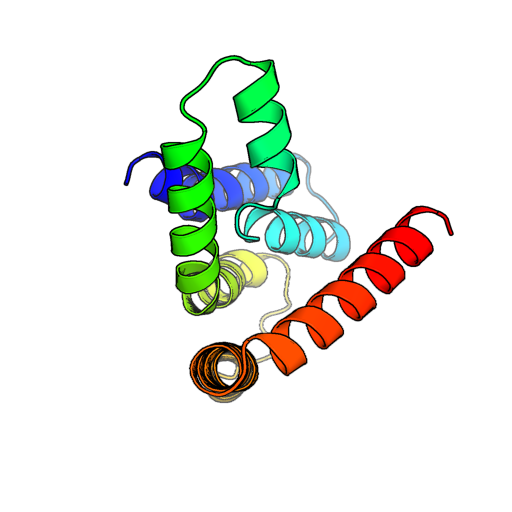42 -14.600 1.219 1.00 71.56 100 ILE A CA 1
ATOM 775 C C . ILE A 1 100 ? 3.328 -15.336 2.528 1.00 71.56 100 ILE A C 1
ATOM 777 O O . ILE A 1 100 ? 2.756 -14.741 3.435 1.00 71.56 100 ILE A O 1
ATOM 781 N N . ALA A 1 101 ? 3.781 -16.578 2.701 1.00 74.06 101 ALA A N 1
ATOM 782 C CA . ALA A 1 101 ? 3.550 -17.343 3.926 1.00 74.06 101 ALA A CA 1
ATOM 783 C C . ALA A 1 101 ? 4.089 -16.625 5.179 1.00 74.06 101 ALA A C 1
ATOM 785 O O . ALA A 1 101 ? 3.367 -16.468 6.163 1.00 74.06 101 ALA A O 1
ATOM 786 N N . LEU A 1 102 ? 5.324 -16.121 5.121 1.00 75.56 102 LEU A N 1
ATOM 787 C CA . LEU A 1 102 ? 5.979 -15.386 6.203 1.00 75.56 102 LEU A CA 1
ATOM 788 C C . LEU A 1 102 ? 5.237 -14.096 6.564 1.00 75.56 102 LEU A C 1
ATOM 790 O O . LEU A 1 102 ? 5.241 -13.713 7.727 1.00 75.56 102 LEU A O 1
ATOM 794 N N . THR A 1 103 ? 4.591 -13.438 5.600 1.00 70.69 103 THR A N 1
ATOM 795 C CA . THR A 1 103 ? 3.820 -12.206 5.836 1.00 70.69 103 THR A CA 1
ATOM 796 C C . THR A 1 103 ? 2.438 -12.512 6.420 1.00 70.69 103 THR A C 1
ATOM 798 O O . THR A 1 103 ? 1.955 -11.793 7.293 1.00 70.69 103 THR A O 1
ATOM 801 N N . TRP A 1 104 ? 1.799 -13.603 5.991 1.00 77.69 104 TRP A N 1
ATOM 802 C CA . TRP A 1 104 ? 0.468 -13.995 6.465 1.00 77.69 104 TRP A CA 1
ATOM 803 C C . TRP A 1 104 ? 0.477 -14.515 7.910 1.00 77.69 104 TRP A C 1
ATOM 805 O O . TRP A 1 104 ? -0.434 -14.201 8.676 1.00 77.69 104 TRP A O 1
ATOM 815 N N . VAL A 1 105 ? 1.512 -15.262 8.312 1.00 81.88 105 VAL A N 1
ATOM 816 C CA . VAL A 1 105 ? 1.646 -15.831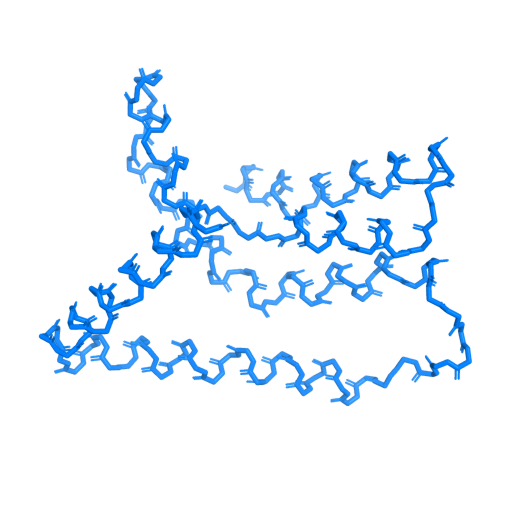 9.668 1.00 81.88 105 VAL A CA 1
ATOM 817 C C . VAL A 1 105 ? 1.531 -14.782 10.791 1.00 81.88 105 VAL A C 1
ATOM 819 O O . VAL A 1 105 ? 0.650 -14.934 11.641 1.00 81.88 105 VAL A O 1
ATOM 822 N N . PRO A 1 106 ? 2.343 -13.706 10.839 1.00 80.25 106 PRO A N 1
ATOM 823 C CA . PRO A 1 106 ? 2.284 -12.724 11.920 1.00 80.25 106 PRO A CA 1
ATOM 824 C C . PRO A 1 106 ? 0.968 -11.944 11.928 1.00 80.25 106 PRO A C 1
ATOM 826 O O . PRO A 1 106 ? 0.489 -11.582 13.001 1.00 80.25 106 PRO A O 1
ATOM 829 N N . VAL A 1 107 ? 0.345 -11.726 10.766 1.00 77.88 107 VAL A N 1
ATOM 830 C CA . VAL A 1 107 ? -0.935 -11.011 10.686 1.00 77.88 107 VAL A CA 1
ATOM 831 C C . VAL A 1 107 ? -2.084 -11.860 11.213 1.00 77.88 107 VAL A C 1
ATOM 833 O O . VAL A 1 107 ? -2.864 -11.376 12.034 1.00 77.88 107 VAL A O 1
ATOM 836 N N . ILE A 1 108 ? -2.148 -13.140 10.838 1.00 82.81 108 ILE A N 1
ATOM 837 C CA . ILE A 1 108 ? -3.127 -14.077 11.401 1.00 82.81 108 ILE A CA 1
ATOM 838 C C . ILE A 1 108 ? -2.920 -14.202 12.915 1.00 82.81 108 ILE A C 1
ATOM 840 O O . ILE A 1 108 ? -3.883 -14.088 13.674 1.00 82.81 108 ILE A O 1
ATOM 844 N N . CYS A 1 109 ? -1.674 -14.355 13.377 1.00 85.19 109 CYS A N 1
ATOM 845 C CA . CYS A 1 109 ? -1.353 -14.376 14.805 1.00 85.19 109 CYS A CA 1
ATOM 846 C C . CYS A 1 109 ? -1.810 -13.094 15.516 1.00 85.19 109 CYS A C 1
ATOM 848 O O . CYS A 1 109 ? -2.468 -13.171 16.552 1.00 85.19 109 CYS A O 1
ATOM 850 N N . GLY A 1 110 ? -1.529 -11.918 14.949 1.00 80.44 110 GLY A N 1
ATOM 851 C CA . GLY A 1 110 ? -1.959 -10.629 15.494 1.00 80.44 110 GLY A CA 1
ATOM 852 C C . GLY A 1 110 ? -3.482 -10.508 15.600 1.00 80.44 110 GLY A C 1
ATOM 853 O O . GLY A 1 110 ? -3.998 -10.090 16.638 1.00 80.44 110 GLY A O 1
ATOM 854 N N . MET A 1 111 ? -4.215 -10.948 14.572 1.00 81.81 111 MET A N 1
ATOM 855 C CA . MET A 1 111 ? -5.682 -10.984 14.581 1.00 81.81 111 MET A CA 1
ATOM 856 C C . MET A 1 111 ? -6.237 -11.949 15.639 1.00 81.81 111 MET A C 1
ATOM 858 O O . MET A 1 111 ? -7.196 -11.616 16.338 1.00 81.81 111 MET A O 1
ATOM 862 N N . ILE A 1 112 ? -5.629 -13.128 15.798 1.00 85.69 112 ILE A N 1
ATOM 863 C CA . ILE A 1 112 ? -6.014 -14.105 16.826 1.00 85.69 112 ILE A CA 1
ATOM 864 C C . ILE A 1 112 ? -5.769 -13.530 18.225 1.00 85.69 112 ILE A C 1
ATOM 866 O O . ILE A 1 112 ? -6.674 -13.550 19.059 1.00 85.69 112 ILE A O 1
ATOM 870 N N . ILE A 1 113 ? -4.594 -12.947 18.482 1.00 85.00 113 ILE A N 1
ATOM 871 C CA . ILE A 1 113 ? -4.267 -12.313 19.770 1.00 85.00 113 ILE A CA 1
ATOM 872 C C . ILE A 1 113 ? -5.274 -11.206 20.092 1.00 85.00 113 ILE A C 1
ATOM 874 O O . ILE A 1 113 ? -5.762 -11.121 21.219 1.00 85.00 113 ILE A O 1
ATOM 878 N N . GLN A 1 114 ? -5.647 -10.398 19.098 1.00 81.69 114 GLN A N 1
ATOM 879 C CA . GLN A 1 114 ? -6.654 -9.354 19.264 1.00 81.69 114 GLN A CA 1
ATOM 880 C C . GLN A 1 114 ? -8.040 -9.916 19.610 1.00 81.69 114 GLN A C 1
ATOM 882 O O . GLN A 1 114 ? -8.770 -9.294 20.387 1.00 81.69 114 GLN A O 1
ATOM 887 N N . ARG A 1 115 ? -8.391 -11.099 19.088 1.00 83.38 115 ARG A N 1
ATOM 888 C CA . ARG A 1 115 ? -9.643 -11.794 19.418 1.00 83.38 115 ARG A CA 1
ATOM 889 C C . ARG A 1 115 ? -9.645 -12.355 20.843 1.00 83.38 115 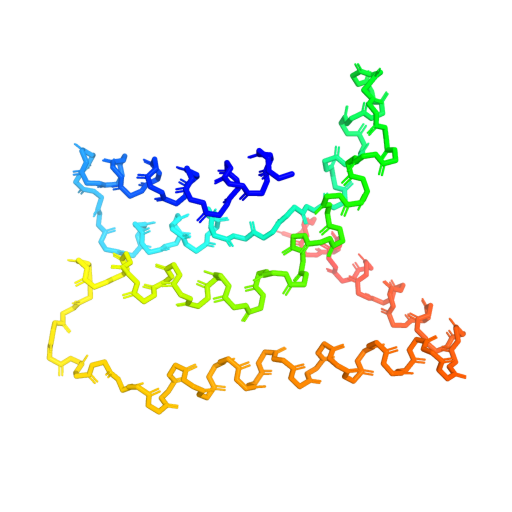ARG A C 1
ATOM 891 O O . ARG A 1 115 ? -10.668 -12.246 21.512 1.00 83.38 115 ARG A O 1
ATOM 898 N N . PHE A 1 116 ? -8.534 -12.929 21.308 1.00 84.44 116 PHE A N 1
ATOM 899 C CA . PHE A 1 116 ? -8.448 -13.561 22.634 1.00 84.44 116 PHE A CA 1
ATOM 900 C C . PHE A 1 116 ? -8.178 -12.569 23.775 1.00 84.44 116 PHE A C 1
ATOM 902 O O . PHE A 1 116 ? -8.721 -12.736 24.863 1.00 84.44 116 PHE A O 1
ATOM 909 N N . SER A 1 117 ? -7.371 -11.524 23.558 1.00 83.69 117 SER A N 1
ATOM 910 C CA . SER A 1 117 ? -7.068 -10.529 24.592 1.00 83.69 117 SER A CA 1
ATOM 911 C C . SER A 1 117 ? -6.848 -9.132 24.017 1.00 83.69 117 SER A C 1
ATOM 913 O O . SER A 1 117 ? -5.765 -8.762 23.554 1.00 83.69 117 SER A O 1
ATOM 915 N N . LYS A 1 118 ? -7.883 -8.291 24.145 1.00 81.44 118 LYS A N 1
ATOM 916 C CA . LYS A 1 118 ? -7.833 -6.874 23.747 1.00 81.44 118 LYS A CA 1
ATOM 917 C C . LYS A 1 118 ? -6.778 -6.077 24.526 1.00 81.44 118 LYS A C 1
ATOM 919 O O . LYS A 1 118 ? -6.261 -5.093 24.004 1.00 81.44 118 LYS A O 1
ATOM 924 N N . ASN A 1 119 ? -6.448 -6.493 25.752 1.00 80.19 119 ASN A N 1
ATOM 925 C CA . ASN A 1 119 ? -5.465 -5.809 26.598 1.00 80.19 119 ASN A CA 1
ATOM 926 C C . ASN A 1 119 ? -4.030 -6.041 26.106 1.00 80.19 119 ASN A C 1
ATOM 928 O O . ASN A 1 119 ? -3.260 -5.087 26.013 1.00 80.19 119 ASN A O 1
ATOM 932 N N . VAL A 1 120 ? -3.698 -7.277 25.716 1.00 78.19 120 VAL A N 1
ATOM 933 C CA . VAL A 1 120 ? -2.379 -7.613 25.153 1.00 78.19 120 VAL A CA 1
ATOM 934 C C . VAL A 1 120 ? -2.189 -6.923 23.804 1.00 78.19 120 VAL A C 1
ATOM 936 O O . VAL A 1 120 ? -1.178 -6.257 23.595 1.00 78.19 120 VAL A O 1
ATOM 939 N N . ALA A 1 121 ? -3.196 -6.971 22.926 1.00 78.12 121 ALA A N 1
ATOM 940 C CA . ALA A 1 121 ? -3.141 -6.270 21.643 1.00 78.12 121 ALA A CA 1
ATOM 941 C C . ALA A 1 121 ? -2.921 -4.755 21.813 1.00 78.12 121 ALA A C 1
ATOM 943 O O . ALA A 1 121 ? -2.129 -4.157 21.088 1.00 78.12 121 ALA A O 1
ATOM 944 N N . ARG A 1 122 ? -3.567 -4.130 22.809 1.00 78.31 122 ARG A N 1
ATOM 945 C CA . ARG A 1 122 ? -3.400 -2.696 23.095 1.00 78.31 122 ARG A CA 1
ATOM 946 C C . ARG A 1 122 ? -1.987 -2.353 23.566 1.00 78.31 122 ARG A C 1
ATOM 948 O O . ARG A 1 122 ? -1.480 -1.298 23.196 1.00 78.31 122 ARG A O 1
ATOM 955 N N . TYR A 1 123 ? -1.355 -3.223 24.353 1.00 84.75 123 TYR A N 1
ATOM 956 C CA . TYR A 1 123 ? 0.036 -3.037 24.767 1.00 84.75 123 TYR A CA 1
ATOM 957 C C . TYR A 1 123 ? 0.986 -3.088 23.563 1.00 84.75 123 TYR A C 1
ATOM 959 O O . TYR A 1 123 ? 1.759 -2.153 23.369 1.00 84.75 123 TYR A O 1
ATOM 967 N N . PHE A 1 124 ? 0.856 -4.109 22.708 1.00 81.75 124 PHE A N 1
ATOM 968 C CA . PHE A 1 124 ? 1.655 -4.230 21.484 1.00 81.75 124 PHE A CA 1
ATOM 969 C C . PHE A 1 124 ? 1.504 -3.008 20.575 1.00 81.75 124 PHE A C 1
ATOM 971 O O . PHE A 1 124 ? 2.505 -2.409 20.201 1.00 81.75 124 PHE A O 1
ATOM 978 N N . VAL A 1 125 ? 0.270 -2.571 20.301 1.00 81.25 125 VAL A N 1
ATOM 979 C CA . VAL A 1 125 ? 0.014 -1.377 19.476 1.00 81.25 125 VAL A CA 1
ATOM 980 C C . VAL A 1 125 ? 0.668 -0.127 20.071 1.00 81.25 125 VAL A C 1
ATOM 982 O O . VAL A 1 125 ? 1.226 0.685 19.335 1.00 81.25 125 VAL A O 1
ATOM 985 N N . ARG A 1 126 ? 0.640 0.031 21.400 1.00 81.69 126 ARG A N 1
ATOM 986 C CA . ARG A 1 126 ? 1.246 1.186 22.076 1.00 81.69 126 ARG A CA 1
ATOM 987 C C . ARG A 1 126 ? 2.766 1.200 21.928 1.00 81.69 126 ARG A C 1
ATOM 989 O O . ARG A 1 126 ? 3.325 2.251 21.637 1.00 81.69 126 ARG A O 1
ATOM 996 N N . VAL A 1 127 ? 3.414 0.046 22.086 1.00 86.38 127 VAL A N 1
ATOM 997 C CA . VAL A 1 127 ? 4.863 -0.101 21.880 1.00 86.38 127 VAL A CA 1
ATOM 998 C C . VAL A 1 127 ? 5.232 0.167 20.420 1.00 86.38 127 VAL A C 1
ATOM 1000 O O . VAL A 1 127 ? 6.144 0.948 20.163 1.00 86.38 127 VAL A O 1
ATOM 1003 N N . SER A 1 128 ? 4.491 -0.403 19.463 1.00 79.69 128 SER A N 1
ATOM 1004 C CA . SER A 1 128 ? 4.715 -0.174 18.029 1.00 79.69 128 SER A CA 1
ATOM 1005 C C . SER A 1 128 ? 4.602 1.303 17.649 1.00 79.69 128 SER A C 1
ATOM 1007 O O . SER A 1 128 ? 5.424 1.804 16.888 1.00 79.69 128 SER A O 1
ATOM 1009 N N . TYR A 1 129 ? 3.613 2.014 18.199 1.00 80.00 129 TYR A N 1
ATOM 1010 C CA . TYR A 1 129 ? 3.431 3.439 17.934 1.00 80.00 129 TYR A CA 1
ATOM 1011 C C . TYR A 1 129 ? 4.589 4.280 18.481 1.00 80.00 129 TYR A C 1
ATOM 1013 O O . TYR A 1 129 ? 5.078 5.167 17.789 1.00 80.00 129 TYR A O 1
ATOM 1021 N N . ILE A 1 130 ? 5.063 3.979 19.697 1.00 83.25 130 ILE A N 1
ATOM 1022 C CA . ILE A 1 130 ? 6.213 4.675 20.292 1.00 83.25 130 ILE A CA 1
ATOM 1023 C C . ILE A 1 130 ? 7.454 4.484 19.418 1.00 83.25 130 ILE A C 1
ATOM 1025 O O . ILE A 1 130 ? 8.092 5.475 19.084 1.00 83.25 130 ILE A O 1
ATOM 1029 N N . LEU A 1 131 ? 7.740 3.246 18.995 1.00 81.94 131 LEU A N 1
ATOM 1030 C CA . LEU A 1 131 ? 8.873 2.933 18.118 1.00 81.94 131 LEU A CA 1
ATOM 1031 C C . LEU A 1 131 ? 8.797 3.659 16.768 1.00 81.94 131 LEU A C 1
ATOM 1033 O O . LEU A 1 131 ? 9.802 4.187 16.303 1.00 81.94 131 LEU A O 1
ATOM 1037 N N . MET A 1 132 ? 7.614 3.716 16.150 1.00 78.75 132 MET A N 1
ATOM 1038 C CA . MET A 1 132 ? 7.416 4.434 14.888 1.00 78.75 132 MET A CA 1
ATOM 1039 C C . MET A 1 132 ? 7.707 5.933 15.041 1.00 78.75 132 MET A C 1
ATOM 1041 O O . MET A 1 132 ? 8.364 6.525 14.188 1.00 78.75 132 MET A O 1
ATOM 1045 N N . VAL A 1 133 ? 7.232 6.551 16.127 1.00 79.88 133 VAL A N 1
ATOM 1046 C CA . VAL A 1 133 ? 7.443 7.983 16.381 1.00 79.88 133 VAL A CA 1
ATOM 1047 C C . VAL A 1 133 ? 8.912 8.285 16.664 1.00 79.88 133 VAL A C 1
ATOM 1049 O O . VAL A 1 133 ? 9.433 9.257 16.124 1.00 79.88 133 VAL A O 1
ATOM 1052 N N . THR A 1 134 ? 9.609 7.459 17.450 1.00 83.81 134 THR A N 1
ATOM 1053 C CA . THR A 1 134 ? 11.051 7.649 17.669 1.00 83.81 134 THR A CA 1
ATOM 1054 C C . THR A 1 134 ? 11.854 7.486 16.387 1.00 83.81 134 THR A C 1
ATOM 1056 O O . THR A 1 134 ? 12.807 8.229 16.195 1.00 83.81 134 THR A O 1
ATOM 1059 N N . GLN A 1 135 ? 11.464 6.577 15.492 1.00 74.12 135 GLN A N 1
ATOM 1060 C CA . GLN A 1 135 ? 12.150 6.396 14.211 1.00 74.12 135 GLN A CA 1
ATOM 1061 C C . GLN A 1 135 ? 11.910 7.547 13.221 1.00 74.12 135 GLN A C 1
ATOM 1063 O O . GLN A 1 135 ? 12.736 7.771 12.351 1.00 74.12 135 GLN A O 1
ATOM 1068 N N . PHE A 1 136 ? 10.791 8.266 13.330 1.00 72.56 136 PHE A N 1
ATOM 1069 C CA . PHE A 1 136 ? 10.513 9.449 12.507 1.00 72.56 136 PHE A CA 1
ATOM 1070 C C . PHE A 1 136 ? 11.238 10.711 13.009 1.00 72.56 136 PHE A C 1
ATOM 1072 O O . PHE A 1 136 ? 11.444 11.649 12.245 1.00 72.56 136 PHE A O 1
ATOM 1079 N N . LEU A 1 137 ? 11.575 10.759 14.301 1.00 72.88 137 LEU A N 1
ATOM 1080 C CA . LEU A 1 137 ? 12.264 11.891 14.931 1.00 72.88 137 LEU A CA 1
ATOM 1081 C C . LEU A 1 137 ? 13.799 11.796 14.865 1.00 72.88 137 LEU A C 1
ATOM 1083 O O . LEU A 1 137 ? 14.459 12.800 15.133 1.00 72.88 137 LEU A O 1
ATOM 1087 N N . LEU A 1 138 ? 14.343 10.614 14.557 1.00 68.81 138 LEU A N 1
ATOM 1088 C CA . LEU A 1 138 ? 15.772 10.348 14.339 1.00 68.81 138 LEU A CA 1
ATOM 1089 C C . LEU A 1 138 ? 16.122 10.458 12.853 1.00 68.81 138 LEU A C 1
ATOM 1091 O O . LEU A 1 138 ? 17.199 11.022 12.566 1.00 68.81 138 LEU A O 1
#

Organism: Capitella teleta (NCBI:txid283909)